Protein AF-A0A6V7M3C0-F1 (afdb_monomer_lite)

pLDDT: mean 81.12, std 9.9, range [46.75, 91.62]

Secondary structure (DSSP, 8-state):
-----------GGG---TT--TT---PPPP--SSPPPPTTEEEEE-SS-TT-EEEEEPPTTEEESSSS-EEEPPTTEEE-TTSSSEEEPP-----TTSHHHHHHHHHHH-

InterPro domains:
  IPR011500 GPCR, family 3, nine cysteines domain [PF07562] (29-79)
  IPR017979 GPCR, family 3, conserved site [PS00980] (51-73)
  IPR038550 GPCR, family 3, nine cysteines domain superfamily [G3DSA:2.10.50.30] (28-101)
  IPR050726 Metabotropic Glutamate Receptor [PTHR24060] (22-108)

Sequence (110 aa):
SDSGEPILHINSSLMKYRSQNELGRGFFPNSTCSSPCHLNQVKVREKADACCWRCRYCGHYQYKLDEHRCEDCPPGKKPSIDGKFCAPIDEEFIDYSSPWAVGTMAVASC

Radius of gyration: 27.31 Å; chains: 1; bounding box: 86×31×64 Å

Structure (mmCIF, N/CA/C/O backbone):
data_AF-A0A6V7M3C0-F1
#
_entry.id   AF-A0A6V7M3C0-F1
#
loop_
_atom_site.group_PDB
_atom_site.id
_atom_site.type_symbol
_atom_site.label_atom_id
_atom_site.label_alt_id
_atom_site.label_comp_id
_atom_site.label_asym_id
_atom_site.label_entity_id
_atom_site.label_seq_id
_atom_site.pdbx_PDB_ins_code
_atom_site.Cartn_x
_atom_site.Cartn_y
_atom_site.Cartn_z
_atom_site.occupancy
_atom_site.B_iso_or_equiv
_atom_site.auth_seq_id
_atom_site.auth_comp_id
_atom_site.auth_asym_id
_atom_site.auth_atom_id
_atom_site.pdbx_PDB_model_num
ATOM 1 N N . SER A 1 1 ? -42.464 16.793 10.640 1.00 46.75 1 SER A N 1
ATOM 2 C CA . SER A 1 1 ? -41.410 16.013 9.974 1.00 46.75 1 SER A CA 1
ATOM 3 C C . SER A 1 1 ? -40.285 15.816 10.961 1.00 46.75 1 SER A C 1
ATOM 5 O O . SER A 1 1 ? -39.550 16.755 11.222 1.00 46.75 1 SER A O 1
ATOM 7 N N . ASP A 1 2 ? -40.276 14.652 11.604 1.00 50.03 2 ASP A N 1
ATOM 8 C CA . ASP A 1 2 ? -39.362 14.265 12.680 1.00 50.03 2 ASP A CA 1
ATOM 9 C C . ASP A 1 2 ? -38.150 13.559 12.062 1.00 50.03 2 ASP A C 1
ATOM 11 O O . ASP A 1 2 ? -38.167 12.357 11.810 1.00 50.03 2 ASP A O 1
ATOM 15 N N . SER A 1 3 ? -37.128 14.326 11.697 1.00 61.50 3 SER A N 1
ATOM 16 C CA . SER A 1 3 ? -35.820 13.777 11.340 1.00 61.50 3 SER A CA 1
ATOM 17 C C . SER A 1 3 ? -35.015 13.627 12.628 1.00 61.50 3 SER A C 1
ATOM 19 O O . SER A 1 3 ? -34.172 14.464 12.946 1.00 61.50 3 SER A O 1
ATOM 21 N N . GLY A 1 4 ? -35.359 12.594 13.400 1.00 69.38 4 GLY A N 1
ATOM 22 C CA . GLY A 1 4 ? -34.686 12.212 14.637 1.00 69.38 4 GLY A CA 1
ATOM 23 C C . GLY A 1 4 ? -33.285 11.681 14.356 1.00 69.38 4 GLY A C 1
ATOM 24 O O . GLY A 1 4 ? -33.080 10.478 14.203 1.00 69.38 4 GLY A O 1
ATOM 25 N N . GLU A 1 5 ? -32.315 12.583 14.264 1.00 70.81 5 GLU A N 1
ATOM 26 C CA . GLU A 1 5 ? -30.904 12.221 14.247 1.00 70.81 5 GLU A CA 1
ATOM 27 C C . GLU A 1 5 ? -30.506 11.770 15.665 1.00 70.81 5 GLU A C 1
ATOM 29 O O . GLU A 1 5 ? -30.804 12.474 16.636 1.00 70.81 5 GLU A O 1
ATOM 34 N N . PRO A 1 6 ? -29.895 10.586 15.845 1.00 79.44 6 PRO A N 1
ATOM 35 C CA . PRO A 1 6 ? -29.528 10.111 17.171 1.00 79.44 6 PRO A CA 1
ATOM 36 C C . PRO A 1 6 ? -28.409 10.988 17.745 1.00 79.44 6 PRO A C 1
ATOM 38 O O . PRO A 1 6 ? -27.250 10.894 17.341 1.00 79.44 6 PRO A O 1
ATOM 41 N N . ILE A 1 7 ? -28.755 11.843 18.709 1.00 81.12 7 ILE A N 1
ATOM 42 C CA . ILE A 1 7 ? -27.795 12.722 19.380 1.00 81.12 7 ILE A CA 1
ATOM 43 C C . ILE A 1 7 ? -27.074 11.926 20.472 1.00 8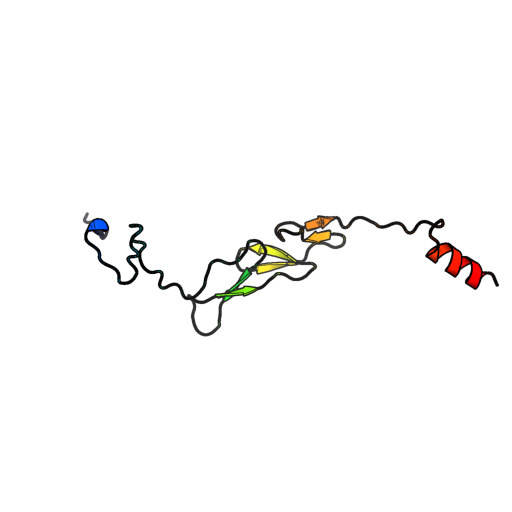1.12 7 ILE A C 1
ATOM 45 O O . ILE A 1 7 ? -27.664 11.540 21.483 1.00 81.12 7 ILE A O 1
ATOM 49 N N . LEU A 1 8 ? -25.777 11.683 20.277 1.00 83.75 8 LEU A N 1
ATOM 50 C CA . LEU A 1 8 ? -24.927 11.034 21.273 1.00 83.75 8 LEU A CA 1
ATOM 51 C C . LEU A 1 8 ? -24.334 12.080 22.229 1.00 83.75 8 LEU A C 1
ATOM 53 O O . LEU A 1 8 ? -23.362 12.759 21.902 1.00 83.75 8 LEU A O 1
ATOM 57 N N . HIS A 1 9 ? -24.887 12.178 23.439 1.00 84.94 9 HIS A N 1
ATOM 58 C CA . HIS A 1 9 ? -24.331 13.007 24.511 1.00 84.94 9 HIS A CA 1
ATOM 59 C C . HIS A 1 9 ? -23.359 12.197 25.373 1.00 84.94 9 HIS A C 1
ATOM 61 O O . HIS A 1 9 ? -23.773 11.414 26.227 1.00 84.94 9 HIS A O 1
ATOM 67 N N . ILE A 1 10 ? -22.056 12.397 25.163 1.00 82.31 10 ILE A N 1
ATOM 68 C CA . ILE A 1 10 ? -20.997 11.706 25.904 1.00 82.31 10 ILE A CA 1
ATOM 69 C C . ILE A 1 10 ? -20.081 12.710 26.612 1.00 82.31 10 ILE A C 1
ATOM 71 O O . ILE A 1 10 ? -19.476 13.574 25.982 1.00 82.31 10 ILE A O 1
ATOM 75 N N . ASN A 1 11 ? -19.980 12.613 27.942 1.00 81.75 11 ASN A N 1
ATOM 76 C CA . ASN A 1 11 ? -19.061 13.434 28.734 1.00 81.75 11 ASN A CA 1
ATOM 77 C C . ASN A 1 11 ? -17.767 12.652 28.986 1.00 81.75 11 ASN A C 1
ATOM 79 O O . ASN A 1 11 ? -17.685 11.836 29.904 1.00 81.75 11 ASN A O 1
ATOM 83 N N . SER A 1 12 ? -16.760 12.897 28.150 1.00 77.00 12 SER A N 1
ATOM 84 C CA . SER A 1 12 ? -15.470 12.200 28.173 1.00 77.00 12 SER A CA 1
ATOM 85 C C . SER A 1 12 ? -14.667 12.423 29.459 1.00 77.00 12 SER A C 1
ATOM 87 O O . SER A 1 12 ? -13.900 11.545 29.847 1.00 77.00 12 SER A O 1
ATOM 89 N N . SER A 1 13 ? -14.875 13.541 30.160 1.00 75.56 13 SER A N 1
ATOM 90 C CA . SER A 1 13 ? -14.178 13.874 31.412 1.00 75.56 13 SER A CA 1
ATOM 91 C C . SER A 1 13 ? -14.657 13.056 32.616 1.00 75.56 13 SER A C 1
ATOM 93 O O . SER A 1 13 ? -13.941 12.941 33.607 1.00 75.56 13 SER A O 1
ATOM 95 N N . LEU A 1 14 ? -15.861 12.477 32.544 1.00 78.38 14 LEU A N 1
ATOM 96 C CA . LEU A 1 14 ? -16.417 11.602 33.585 1.00 78.38 14 LEU A CA 1
ATOM 97 C C . LEU A 1 14 ? -16.078 10.120 33.360 1.00 78.38 14 LEU A C 1
ATOM 99 O O . LEU A 1 14 ? -16.345 9.283 34.225 1.00 78.38 14 LEU A O 1
ATOM 103 N N . MET A 1 15 ? -15.496 9.780 32.210 1.00 75.81 15 MET A N 1
ATOM 104 C CA . MET A 1 15 ? -15.194 8.401 31.846 1.00 75.81 15 MET A CA 1
ATOM 105 C C . MET A 1 15 ? -13.865 7.953 32.443 1.00 75.81 15 MET A C 1
ATOM 107 O O . MET A 1 15 ? -12.829 8.597 32.279 1.00 75.81 15 MET A O 1
ATOM 111 N N . LYS A 1 16 ? -13.894 6.809 33.131 1.00 75.62 16 LYS A N 1
ATOM 112 C CA . LYS A 1 16 ? -12.709 6.181 33.716 1.00 75.62 16 LYS A CA 1
ATOM 113 C C . LYS A 1 16 ? -12.362 4.926 32.929 1.00 75.62 16 LYS A C 1
ATOM 115 O O . LYS A 1 16 ? -13.199 4.044 32.765 1.00 75.62 16 LYS A O 1
ATOM 120 N N . TYR A 1 17 ? -11.115 4.837 32.481 1.00 77.06 17 TYR A N 1
ATOM 121 C CA . TYR A 1 17 ? -10.573 3.664 31.799 1.00 77.06 17 TYR A CA 1
ATOM 122 C C . TYR A 1 17 ? -9.451 3.055 32.629 1.00 77.06 17 TYR A C 1
ATOM 124 O O . TYR A 1 17 ? -8.780 3.749 33.389 1.00 77.06 17 TYR A O 1
ATOM 132 N N . ARG A 1 18 ? -9.217 1.753 32.444 1.00 73.06 18 ARG A N 1
ATOM 133 C CA . ARG A 1 18 ? -8.175 1.012 33.168 1.00 73.06 18 ARG A CA 1
ATOM 134 C C . ARG A 1 18 ? -6.754 1.521 32.882 1.00 73.06 18 ARG A C 1
ATOM 136 O O . ARG A 1 18 ? -5.900 1.413 33.748 1.00 73.06 18 ARG A O 1
ATOM 143 N N . SER A 1 19 ? -6.509 2.070 31.691 1.00 66.44 19 SER A N 1
ATOM 144 C CA . SER A 1 19 ? -5.196 2.555 31.229 1.00 66.44 19 SER A CA 1
ATOM 145 C C . SER A 1 19 ? -4.957 4.044 31.538 1.00 66.44 19 SER A C 1
ATOM 147 O O . SER A 1 19 ? -4.388 4.767 30.719 1.00 66.44 19 SER A O 1
ATOM 149 N N . GLN A 1 20 ? -5.440 4.545 32.677 1.00 64.81 20 GLN A N 1
ATOM 150 C CA . GLN A 1 20 ? -5.059 5.882 33.130 1.00 64.81 20 GLN A CA 1
ATOM 151 C C . GLN A 1 20 ? -3.657 5.818 33.737 1.00 64.81 20 GLN A C 1
ATOM 153 O O . GLN A 1 20 ? -3.476 5.337 34.849 1.00 64.81 20 GLN A O 1
ATOM 158 N N . ASN A 1 21 ? -2.668 6.300 32.989 1.00 60.28 21 ASN A N 1
ATOM 159 C CA . ASN A 1 21 ? -1.329 6.543 33.512 1.00 60.28 21 ASN A CA 1
ATOM 160 C C . ASN A 1 21 ? -1.300 7.959 34.118 1.00 60.28 21 ASN A C 1
ATOM 162 O O . ASN A 1 21 ? -1.975 8.858 33.610 1.00 60.28 21 ASN A O 1
ATOM 166 N N . GLU A 1 22 ? -0.461 8.162 35.135 1.00 55.81 22 GLU A N 1
ATOM 167 C CA . GLU A 1 22 ? -0.249 9.378 35.957 1.00 55.81 22 GLU A CA 1
ATOM 168 C C . GLU A 1 22 ? 0.038 10.698 35.180 1.00 55.81 22 GLU A C 1
ATOM 170 O O . GLU A 1 22 ? 0.277 11.740 35.782 1.00 55.81 22 GLU A O 1
ATOM 175 N N . LEU A 1 23 ? 0.027 10.685 33.839 1.00 57.38 23 LEU A N 1
ATOM 176 C CA . LEU A 1 23 ? 0.266 11.830 32.943 1.00 57.38 23 LEU A CA 1
ATOM 177 C C . LEU A 1 23 ? -0.992 12.343 32.211 1.00 57.38 23 LEU A C 1
ATOM 179 O O . LEU A 1 23 ? -0.888 13.116 31.257 1.00 57.38 23 LEU A O 1
ATOM 183 N N . GLY A 1 24 ? -2.190 11.931 32.636 1.00 49.75 24 GLY A N 1
ATOM 184 C CA . GLY A 1 24 ? -3.425 12.673 32.347 1.00 49.75 24 GLY A CA 1
ATOM 185 C C . GLY A 1 24 ? -3.893 12.712 30.887 1.00 49.75 24 GLY A C 1
ATOM 186 O O . GLY A 1 24 ? -4.769 13.508 30.559 1.00 49.75 24 GLY A O 1
ATOM 187 N N . ARG A 1 25 ? -3.385 11.856 29.992 1.00 54.19 25 ARG A N 1
ATOM 188 C CA . ARG A 1 25 ? -4.015 11.648 28.676 1.00 54.19 25 ARG A CA 1
ATOM 189 C C . ARG A 1 25 ? -4.893 10.402 28.699 1.00 54.19 25 ARG A C 1
ATOM 191 O O . ARG A 1 25 ? -4.461 9.310 28.347 1.00 54.19 25 ARG A O 1
ATOM 198 N N . GLY A 1 26 ? -6.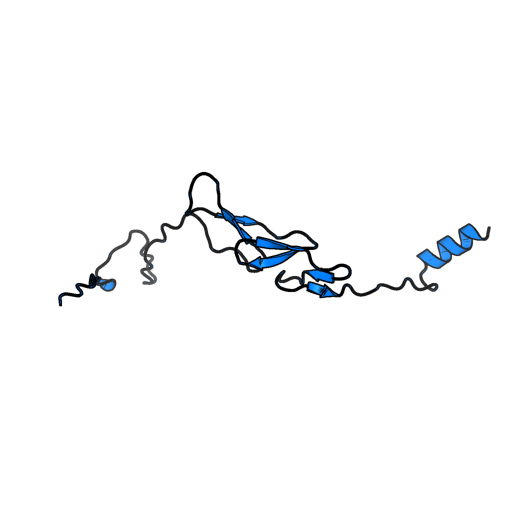141 10.596 29.124 1.00 58.78 26 GLY A N 1
ATOM 199 C CA . GLY A 1 26 ? -7.218 9.613 29.019 1.00 58.78 26 GLY A CA 1
ATOM 200 C C . GLY A 1 26 ? -7.630 9.405 27.564 1.00 58.78 26 GLY A C 1
ATOM 201 O O . GLY A 1 26 ? -8.582 10.020 27.095 1.00 58.78 26 GLY A O 1
ATOM 202 N N . PHE A 1 27 ? -6.900 8.560 26.838 1.00 66.19 27 PHE A N 1
ATOM 203 C CA . PHE A 1 27 ? -7.331 8.100 25.521 1.00 66.19 27 PHE A CA 1
ATOM 204 C C . PHE A 1 27 ? -8.339 6.957 25.673 1.00 66.19 27 PHE A C 1
ATOM 206 O O . PHE A 1 27 ? -8.164 6.073 26.515 1.00 66.19 27 PHE A O 1
ATOM 213 N N . PHE A 1 28 ? -9.393 6.973 24.853 1.00 75.56 28 PHE A N 1
ATOM 214 C CA . PHE A 1 28 ? -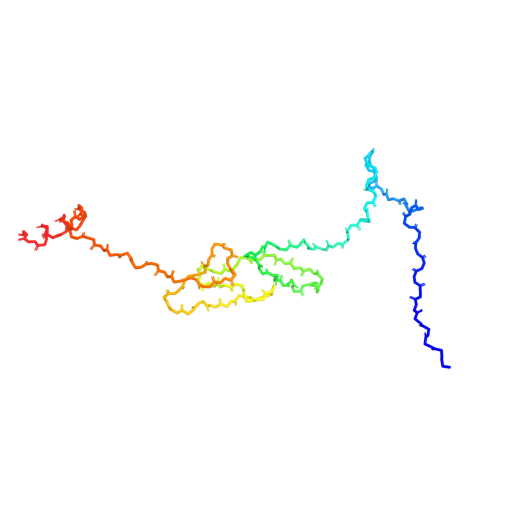10.309 5.840 24.736 1.00 75.56 28 PHE A CA 1
ATOM 215 C C . PHE A 1 28 ? -9.510 4.599 24.295 1.00 75.56 28 PHE A C 1
ATOM 217 O O . PHE A 1 28 ? -8.703 4.718 23.365 1.00 75.56 28 PHE A O 1
ATOM 224 N N . PRO A 1 29 ? -9.687 3.431 24.940 1.00 77.31 29 PRO A N 1
ATOM 225 C CA . PRO A 1 29 ? -8.960 2.227 24.556 1.00 77.31 29 PRO A CA 1
ATOM 226 C C . PRO A 1 29 ? -9.318 1.847 23.118 1.00 77.31 29 PRO A C 1
ATOM 228 O O . PRO A 1 29 ? -10.492 1.703 22.782 1.00 77.31 29 PRO A O 1
ATOM 231 N N . ASN A 1 30 ? -8.316 1.679 22.255 1.00 77.44 30 ASN A N 1
ATOM 232 C CA . ASN A 1 30 ? -8.575 1.222 20.897 1.00 77.44 30 ASN A CA 1
ATOM 233 C C . ASN A 1 30 ? -8.913 -0.279 20.910 1.00 77.44 30 ASN A C 1
ATOM 235 O O . ASN A 1 30 ? -8.187 -1.096 21.465 1.00 77.44 30 ASN A O 1
ATOM 239 N N . SER A 1 31 ? -10.018 -0.653 20.273 1.00 83.62 31 SER A N 1
ATOM 240 C CA . SER A 1 31 ? -10.425 -2.051 20.064 1.00 83.62 31 SER A CA 1
ATOM 241 C C . SER A 1 31 ? -10.190 -2.505 18.618 1.00 83.62 31 SER A C 1
ATOM 243 O O . SER A 1 31 ? -10.883 -3.380 18.103 1.00 83.62 31 SER A O 1
ATOM 245 N N . THR A 1 32 ? -9.230 -1.886 17.928 1.00 84.69 32 THR A N 1
ATOM 246 C CA . THR A 1 32 ? -8.947 -2.171 16.519 1.00 84.69 32 THR A CA 1
ATOM 247 C C . THR A 1 32 ? -8.102 -3.436 16.381 1.00 84.69 32 THR A C 1
ATOM 249 O O . THR A 1 32 ? -7.043 -3.541 16.992 1.00 84.69 32 THR A O 1
ATOM 252 N N . CYS A 1 33 ? -8.536 -4.362 15.523 1.00 87.56 33 CYS A N 1
ATOM 253 C CA . CYS A 1 33 ? -7.807 -5.600 15.216 1.00 87.56 33 CYS A CA 1
ATOM 254 C C . CYS A 1 33 ? -6.431 -5.346 14.578 1.00 87.56 33 CYS A C 1
ATOM 256 O O . CYS A 1 33 ? -5.466 -6.064 14.832 1.00 87.56 33 CYS A O 1
ATOM 258 N N . SER A 1 34 ? -6.340 -4.312 13.739 1.00 88.50 34 SER A N 1
ATOM 259 C CA . SER A 1 34 ? -5.184 -4.067 12.883 1.00 88.50 34 SER A CA 1
ATOM 260 C C . SER A 1 34 ? -4.737 -2.613 12.953 1.00 88.50 34 SER A C 1
ATOM 262 O O . SER A 1 34 ? -5.542 -1.685 12.881 1.00 88.50 34 SER A O 1
ATOM 264 N N . SER A 1 35 ? -3.430 -2.410 13.068 1.00 87.62 35 SER A N 1
ATOM 265 C CA . SER A 1 35 ? -2.822 -1.080 13.072 1.00 87.62 35 SER A CA 1
ATOM 266 C C . SER A 1 35 ? -2.803 -0.454 11.668 1.00 87.62 35 SER A C 1
ATOM 268 O O . SER A 1 35 ? -2.859 -1.172 10.660 1.00 87.62 35 SER A O 1
ATOM 270 N N . PRO A 1 36 ? -2.718 0.886 11.562 1.00 87.88 36 PRO A N 1
ATOM 271 C CA . PRO A 1 36 ? -2.497 1.549 10.280 1.00 87.88 36 PRO A CA 1
ATOM 272 C C . PRO A 1 36 ? -1.175 1.083 9.651 1.00 87.88 36 PRO A C 1
ATOM 274 O O . PRO A 1 36 ? -0.159 0.966 10.335 1.00 87.88 36 PRO A O 1
ATOM 277 N N . CYS A 1 37 ? -1.197 0.805 8.347 1.00 88.19 37 CYS A N 1
ATOM 278 C CA . CYS A 1 37 ? -0.021 0.341 7.612 1.00 88.19 37 CYS A CA 1
ATOM 279 C C . CYS A 1 37 ? 0.943 1.489 7.290 1.00 88.19 37 CYS A C 1
ATOM 281 O O . CYS A 1 37 ? 0.538 2.650 7.195 1.00 88.19 37 CYS A O 1
ATOM 283 N N . HIS A 1 38 ? 2.216 1.163 7.055 1.00 85.56 38 HIS A N 1
ATOM 284 C CA . HIS A 1 38 ? 3.185 2.154 6.587 1.00 85.56 38 HIS A CA 1
ATOM 285 C C . HIS A 1 38 ? 2.854 2.662 5.174 1.00 85.56 38 HIS A C 1
ATOM 287 O O . HIS A 1 38 ? 2.104 2.045 4.414 1.00 85.56 38 HIS A O 1
ATOM 293 N N . LEU A 1 39 ? 3.448 3.801 4.805 1.00 79.50 39 LEU A N 1
ATOM 294 C CA . LEU A 1 39 ? 3.188 4.475 3.529 1.00 79.50 39 LEU A CA 1
ATOM 295 C C . LEU A 1 39 ? 3.378 3.547 2.316 1.00 79.50 39 LEU A C 1
ATOM 297 O O . LEU A 1 39 ? 2.509 3.541 1.447 1.00 79.50 39 LEU A O 1
ATOM 301 N N . ASN A 1 40 ? 4.422 2.710 2.327 1.00 81.31 40 ASN A N 1
ATOM 302 C CA . ASN A 1 40 ? 4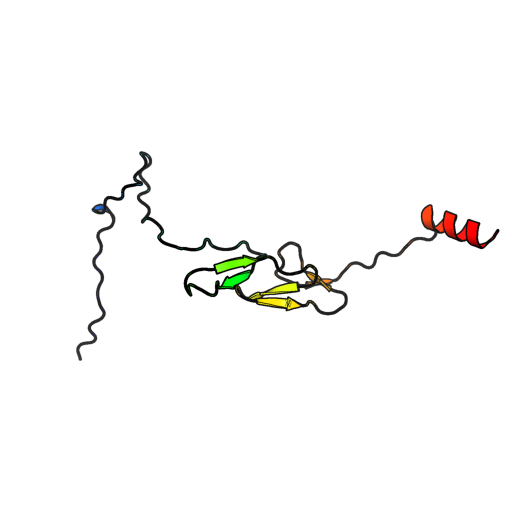.768 1.746 1.272 1.00 81.31 40 ASN A CA 1
ATOM 303 C C . ASN A 1 40 ? 4.176 0.331 1.503 1.00 81.31 40 ASN A C 1
ATOM 305 O O . ASN A 1 40 ? 4.760 -0.691 1.150 1.00 81.31 40 ASN A O 1
ATOM 309 N N . GLN A 1 41 ? 3.036 0.242 2.186 1.00 89.44 41 GLN A N 1
ATOM 310 C CA . GLN A 1 41 ? 2.343 -1.023 2.433 1.00 89.44 41 GLN A CA 1
ATOM 311 C C . GLN A 1 41 ? 0.874 -0.924 2.022 1.00 89.44 41 GLN A C 1
ATOM 313 O O . GLN A 1 41 ? 0.251 0.142 2.111 1.00 89.44 41 GLN A O 1
ATOM 318 N N . VAL A 1 42 ? 0.316 -2.060 1.609 1.00 90.25 42 V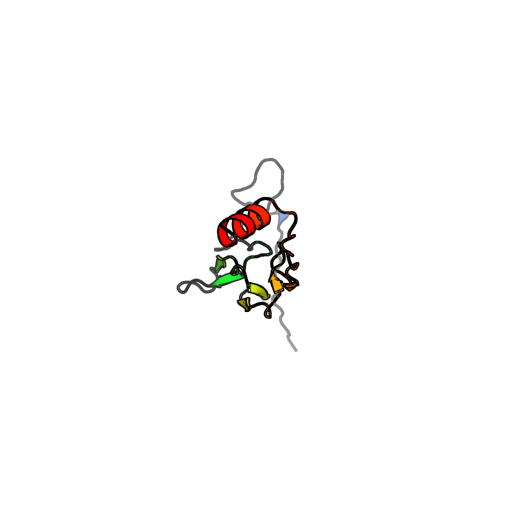AL A N 1
ATOM 319 C CA . VAL A 1 42 ? -1.105 -2.242 1.306 1.00 90.25 42 VAL A CA 1
ATOM 320 C C . VAL A 1 42 ? -1.787 -3.086 2.376 1.00 90.25 42 VAL A C 1
ATOM 322 O O . VAL A 1 42 ? -1.190 -4.002 2.949 1.00 90.25 42 VAL A O 1
ATOM 325 N N . LYS A 1 43 ? -3.056 -2.777 2.631 1.00 91.44 43 LYS A N 1
ATOM 326 C CA . LYS A 1 43 ? -3.954 -3.520 3.509 1.00 91.44 43 LYS A CA 1
ATOM 327 C C . LYS A 1 43 ? -4.480 -4.746 2.774 1.00 91.44 43 LYS A C 1
ATOM 329 O O . LYS A 1 43 ? -5.262 -4.636 1.831 1.00 91.44 43 LYS A O 1
ATOM 334 N N . VAL A 1 44 ? -4.082 -5.922 3.236 1.00 89.19 44 VAL A N 1
ATOM 335 C CA . VAL A 1 44 ? -4.587 -7.207 2.756 1.00 89.19 44 VAL A CA 1
ATOM 336 C C . VAL A 1 44 ? -5.588 -7.730 3.777 1.00 89.19 44 VAL A C 1
ATOM 338 O O . VAL A 1 44 ? -5.212 -8.039 4.906 1.00 89.19 44 VAL A O 1
ATOM 341 N N . ARG A 1 45 ? -6.867 -7.805 3.398 1.00 86.50 45 ARG A N 1
ATOM 342 C CA . ARG A 1 45 ? -7.924 -8.333 4.274 1.00 86.50 45 ARG A CA 1
ATOM 343 C C . ARG A 1 45 ? -7.690 -9.810 4.568 1.00 86.50 45 ARG A C 1
ATOM 345 O O . ARG A 1 45 ? -7.350 -10.580 3.667 1.00 86.50 45 ARG A O 1
ATOM 352 N N . GLU A 1 46 ? -7.890 -10.201 5.818 1.00 80.62 46 GLU A N 1
ATOM 353 C CA . GLU A 1 46 ? -7.885 -11.608 6.204 1.00 80.62 46 GLU A CA 1
ATOM 354 C C . GLU A 1 46 ? -9.244 -12.241 5.870 1.00 80.62 46 GLU A C 1
ATOM 356 O O . GLU A 1 46 ? -10.273 -11.572 5.892 1.00 80.62 46 GLU A O 1
ATOM 361 N N . LYS A 1 47 ? -9.268 -13.531 5.516 1.00 76.50 47 LYS A N 1
ATOM 362 C CA . LYS A 1 47 ? -10.506 -14.199 5.071 1.00 76.50 47 LYS A CA 1
ATOM 363 C C . LYS A 1 47 ? -11.538 -14.390 6.191 1.00 76.50 47 LYS A C 1
ATOM 365 O O . LYS A 1 47 ? -12.700 -14.614 5.879 1.00 76.50 47 LYS A O 1
ATOM 370 N N . ALA A 1 48 ? -11.111 -14.348 7.454 1.00 78.31 48 ALA A N 1
ATOM 371 C CA . ALA A 1 48 ? -11.964 -14.630 8.606 1.00 78.31 48 ALA A CA 1
ATOM 372 C C . ALA A 1 48 ? -12.792 -13.412 9.051 1.00 78.31 48 ALA A C 1
ATOM 374 O O . ALA A 1 48 ? -13.988 -13.554 9.272 1.00 78.31 48 ALA A O 1
ATOM 375 N N . ASP A 1 49 ? -12.184 -12.221 9.108 1.00 81.75 49 ASP A N 1
ATOM 376 C CA . ASP A 1 49 ? -12.808 -11.014 9.657 1.00 81.75 49 ASP A CA 1
ATOM 377 C C . ASP A 1 49 ? -12.648 -9.813 8.722 1.00 81.75 49 ASP A C 1
ATOM 379 O O . ASP A 1 49 ? -11.538 -9.437 8.343 1.00 81.75 49 ASP A O 1
ATOM 383 N N . ALA A 1 50 ? -13.758 -9.140 8.405 1.00 81.38 50 ALA A N 1
ATOM 384 C CA . ALA A 1 50 ? -13.752 -7.972 7.519 1.00 81.38 50 ALA A CA 1
ATOM 385 C C . ALA A 1 50 ? -13.026 -6.749 8.117 1.00 81.38 50 ALA A C 1
ATOM 387 O O . ALA A 1 50 ? -12.519 -5.908 7.374 1.00 81.38 50 ALA A O 1
ATOM 388 N N . CYS A 1 51 ? -12.971 -6.656 9.449 1.00 85.06 51 CYS A N 1
ATOM 389 C CA . CYS A 1 51 ? -12.321 -5.569 10.185 1.00 85.06 51 CYS A CA 1
ATOM 390 C C . CYS A 1 51 ? -10.805 -5.769 10.344 1.00 85.06 51 CYS A C 1
ATOM 392 O O . CYS A 1 51 ? -10.116 -4.836 10.753 1.00 85.06 51 CYS A O 1
ATOM 394 N N . CYS A 1 52 ? -10.292 -6.966 10.050 1.00 89.69 52 CYS A N 1
ATOM 395 C CA . CYS A 1 52 ? -8.886 -7.308 10.215 1.00 89.69 52 CYS A CA 1
ATOM 396 C C . CYS A 1 52 ? -8.152 -7.257 8.868 1.00 89.69 52 CYS A C 1
ATOM 398 O O . CYS A 1 52 ? -8.569 -7.844 7.864 1.00 89.69 52 CYS A O 1
ATOM 400 N N . TRP A 1 53 ? -7.016 -6.567 8.848 1.00 90.81 53 TRP A N 1
ATOM 401 C CA . TRP A 1 53 ? -6.094 -6.534 7.719 1.00 90.81 53 TRP A CA 1
ATOM 402 C C . TRP A 1 53 ? -4.655 -6.774 8.168 1.00 90.81 53 TRP A C 1
ATOM 404 O O . TRP A 1 53 ? -4.231 -6.401 9.261 1.00 90.81 53 TRP A O 1
ATOM 414 N N . ARG A 1 54 ? -3.861 -7.356 7.272 1.00 90.88 54 ARG A N 1
ATOM 415 C CA . ARG A 1 54 ? -2.408 -7.434 7.402 1.00 90.88 54 ARG A CA 1
ATOM 416 C C . ARG A 1 54 ? -1.750 -6.490 6.418 1.00 90.88 54 ARG A C 1
ATOM 418 O O . ARG A 1 54 ? -2.211 -6.321 5.291 1.00 90.88 54 ARG A O 1
ATOM 425 N N . CYS A 1 55 ? -0.663 -5.874 6.852 1.00 91.62 55 CYS A N 1
ATOM 426 C CA . CYS A 1 55 ? 0.099 -4.983 6.003 1.00 91.62 55 CYS A CA 1
ATOM 427 C C . CYS A 1 55 ? 1.117 -5.783 5.195 1.00 91.62 55 CYS A C 1
ATOM 429 O O . CYS A 1 55 ? 1.886 -6.568 5.751 1.00 91.62 55 CYS A O 1
ATOM 431 N N . ARG A 1 56 ? 1.120 -5.583 3.879 1.00 90.56 56 ARG A N 1
ATOM 432 C CA . ARG A 1 56 ? 2.059 -6.229 2.960 1.00 90.56 56 ARG A CA 1
ATOM 433 C C . ARG A 1 56 ? 2.755 -5.174 2.114 1.00 90.56 56 ARG A C 1
ATOM 435 O O . ARG A 1 56 ? 2.105 -4.247 1.643 1.00 90.56 56 ARG A O 1
ATOM 442 N N . TYR A 1 57 ? 4.055 -5.330 1.898 1.00 88.25 57 TYR A N 1
ATOM 443 C CA . TYR A 1 57 ? 4.794 -4.499 0.950 1.00 88.25 57 TYR A CA 1
ATOM 444 C C . TYR A 1 57 ? 4.401 -4.825 -0.495 1.00 88.25 57 TYR A C 1
ATOM 446 O O . TYR A 1 57 ? 4.055 -5.969 -0.809 1.00 88.25 57 TYR A O 1
ATOM 454 N N . CYS A 1 58 ? 4.440 -3.817 -1.364 1.00 87.19 58 CYS A N 1
ATOM 455 C CA . CYS A 1 58 ? 4.363 -4.039 -2.806 1.00 87.19 58 CYS A CA 1
ATOM 456 C C . CYS A 1 58 ? 5.670 -4.669 -3.321 1.00 87.19 58 CYS A C 1
ATOM 458 O O . CYS A 1 58 ? 6.710 -4.582 -2.665 1.00 87.19 58 CYS A O 1
ATOM 460 N N . GLY A 1 59 ? 5.608 -5.354 -4.467 1.00 86.75 59 GLY A N 1
ATOM 461 C CA . GLY A 1 59 ? 6.789 -5.950 -5.094 1.00 86.75 59 GLY A CA 1
ATOM 462 C C . GLY A 1 59 ? 7.809 -4.910 -5.576 1.00 86.75 59 GLY A C 1
ATOM 463 O O . GLY A 1 59 ? 7.510 -3.724 -5.677 1.00 86.75 59 GLY A O 1
ATOM 464 N N . HIS A 1 60 ? 9.011 -5.365 -5.940 1.00 85.38 60 HIS A N 1
ATOM 465 C CA . HIS A 1 60 ? 10.117 -4.492 -6.370 1.00 85.38 60 HIS A CA 1
ATOM 466 C C . HIS A 1 60 ? 9.830 -3.644 -7.615 1.00 85.38 60 HIS A C 1
ATOM 468 O O . HIS A 1 60 ? 10.484 -2.627 -7.807 1.00 85.38 60 HIS A O 1
ATOM 474 N N . TYR A 1 61 ? 8.868 -4.049 -8.445 1.00 87.31 61 TYR A N 1
ATOM 475 C CA . TYR A 1 61 ? 8.448 -3.333 -9.655 1.00 87.31 61 TYR A CA 1
ATOM 476 C C . TYR A 1 61 ? 7.031 -2.769 -9.535 1.00 87.31 61 TYR A C 1
ATOM 478 O O . TYR A 1 61 ? 6.450 -2.342 -10.526 1.00 87.31 61 TYR A O 1
ATOM 486 N N . GLN A 1 62 ? 6.469 -2.776 -8.326 1.00 89.19 62 GLN A N 1
ATOM 487 C CA . GLN A 1 62 ? 5.096 -2.375 -8.070 1.00 89.19 62 GLN A CA 1
ATOM 488 C C . GLN A 1 62 ? 5.047 -1.137 -7.193 1.00 89.19 62 GLN A C 1
ATOM 490 O O . GLN A 1 62 ? 5.763 -1.035 -6.198 1.00 89.19 62 GLN A O 1
ATOM 495 N N . TYR A 1 63 ? 4.151 -0.219 -7.531 1.00 89.19 63 TYR A N 1
ATOM 496 C CA . TYR A 1 63 ? 3.838 0.936 -6.706 1.00 89.19 63 TYR A CA 1
ATOM 497 C C . TYR A 1 63 ? 2.452 0.782 -6.079 1.00 89.19 63 TYR A C 1
ATOM 499 O O . TYR A 1 63 ? 1.597 0.009 -6.522 1.00 89.19 63 TYR A O 1
ATOM 507 N N . LYS A 1 64 ? 2.237 1.515 -4.995 1.00 90.19 64 LYS A N 1
ATOM 508 C CA . LYS A 1 64 ? 0.965 1.588 -4.295 1.00 90.19 64 LYS A CA 1
ATOM 509 C C . LYS A 1 64 ? 0.045 2.558 -5.030 1.00 90.19 64 LYS A C 1
ATOM 511 O O . LYS A 1 64 ? 0.217 3.769 -4.912 1.00 90.19 64 LYS A O 1
ATOM 516 N N . LEU A 1 65 ? -0.937 2.015 -5.746 1.00 86.12 65 LEU A N 1
ATOM 517 C CA . LEU A 1 65 ? -2.013 2.808 -6.339 1.00 86.12 65 LEU A CA 1
ATOM 518 C C . LEU A 1 65 ? -3.013 3.237 -5.259 1.00 86.12 65 LEU A C 1
ATOM 520 O O . LEU A 1 65 ? -3.319 4.414 -5.113 1.00 86.12 65 LEU A O 1
ATOM 524 N N . ASP A 1 66 ? -3.457 2.265 -4.461 1.00 86.00 66 ASP A N 1
ATOM 525 C CA . ASP A 1 66 ? -4.483 2.433 -3.438 1.00 86.00 66 ASP A CA 1
ATOM 526 C C . ASP A 1 66 ? -4.034 1.838 -2.106 1.00 86.00 66 ASP A C 1
ATOM 528 O O . ASP A 1 66 ? -3.066 1.085 -2.003 1.00 86.00 66 ASP A O 1
ATOM 532 N N . GLU A 1 67 ? -4.801 2.088 -1.047 1.00 86.44 67 GLU A N 1
ATOM 533 C CA . GLU A 1 67 ? -4.522 1.489 0.258 1.00 86.44 67 GLU A CA 1
ATOM 534 C C . GLU A 1 67 ? -4.667 -0.046 0.279 1.00 86.44 67 GLU A C 1
ATOM 536 O O . GLU A 1 67 ? -4.154 -0.691 1.187 1.00 86.44 67 GLU A O 1
ATOM 541 N N . HIS A 1 68 ? -5.312 -0.644 -0.727 1.00 87.69 68 HIS A N 1
ATOM 542 C CA . HIS A 1 68 ? -5.613 -2.080 -0.778 1.00 87.69 68 HIS A CA 1
ATOM 543 C C . HIS A 1 68 ? -4.941 -2.819 -1.945 1.00 87.69 68 HIS A C 1
ATOM 545 O O . HIS A 1 68 ? -5.008 -4.048 -2.005 1.00 87.69 68 HIS A O 1
ATOM 551 N N . ARG A 1 69 ? -4.331 -2.104 -2.901 1.00 88.19 69 ARG A N 1
ATOM 552 C CA . ARG A 1 69 ? -3.851 -2.688 -4.162 1.00 88.19 69 ARG A CA 1
ATOM 553 C C . ARG A 1 69 ? -2.509 -2.097 -4.587 1.00 88.19 69 ARG A C 1
ATOM 555 O O . ARG A 1 69 ? -2.289 -0.895 -4.472 1.00 88.19 69 ARG A O 1
ATOM 562 N N . CYS A 1 70 ? -1.648 -2.973 -5.098 1.00 90.81 70 CYS A N 1
ATOM 563 C CA . CYS A 1 70 ? -0.409 -2.615 -5.783 1.00 90.81 70 CYS A CA 1
ATOM 564 C C . CYS A 1 70 ? -0.617 -2.761 -7.295 1.00 90.81 70 CYS A C 1
ATOM 566 O O . CYS A 1 70 ? -1.384 -3.630 -7.721 1.00 90.81 70 CYS A O 1
ATOM 568 N N . GLU A 1 71 ? 0.081 -1.946 -8.074 1.00 90.56 71 GLU A N 1
ATOM 569 C CA . GLU A 1 71 ? 0.073 -1.974 -9.536 1.00 90.56 71 GLU A CA 1
ATOM 570 C C . GLU A 1 71 ? 1.509 -1.986 -10.065 1.00 90.56 71 GLU A C 1
ATOM 572 O O . GLU A 1 71 ? 2.414 -1.453 -9.421 1.00 90.56 71 GLU A O 1
ATOM 577 N N . ASP A 1 72 ? 1.730 -2.637 -11.206 1.00 91.25 72 ASP A N 1
ATOM 578 C CA . ASP A 1 72 ? 3.048 -2.737 -11.830 1.00 91.25 72 ASP A CA 1
ATOM 579 C C . ASP A 1 72 ? 3.442 -1.413 -12.503 1.00 91.25 72 ASP A C 1
ATOM 581 O O . ASP A 1 72 ? 2.642 -0.762 -13.176 1.00 91.25 72 ASP A O 1
ATOM 585 N N . CYS A 1 73 ? 4.699 -1.008 -12.330 1.00 89.75 73 CYS A N 1
ATOM 586 C CA . CYS A 1 73 ? 5.253 0.131 -13.048 1.00 89.75 73 CYS A CA 1
ATOM 587 C C . CYS A 1 73 ? 5.416 -0.192 -14.545 1.00 89.75 73 CYS A C 1
ATOM 589 O O . CYS A 1 73 ? 5.699 -1.337 -14.910 1.00 89.75 73 CYS A O 1
ATOM 591 N N . PRO A 1 74 ? 5.306 0.816 -15.432 1.00 90.56 74 PRO A N 1
ATOM 592 C CA . PRO A 1 74 ? 5.613 0.635 -16.845 1.00 90.56 74 PRO A CA 1
ATOM 593 C C . PRO A 1 74 ? 7.088 0.237 -17.043 1.00 90.56 74 PRO A C 1
ATOM 595 O O . PRO A 1 74 ? 7.939 0.581 -16.213 1.00 90.56 74 PRO A O 1
ATOM 598 N N . PRO A 1 75 ? 7.411 -0.452 -18.152 1.00 86.69 75 PRO A N 1
ATOM 599 C CA . PRO A 1 75 ? 8.770 -0.907 -18.430 1.00 86.69 75 PRO A CA 1
ATOM 600 C C . PRO A 1 75 ? 9.762 0.265 -18.436 1.00 86.69 75 PRO A C 1
ATOM 602 O O . PRO A 1 75 ? 9.455 1.353 -18.923 1.00 86.69 75 PRO A O 1
ATOM 605 N N . GLY A 1 76 ? 10.948 0.045 -17.861 1.00 85.12 76 GLY A N 1
ATOM 606 C CA . GLY A 1 76 ? 11.984 1.075 -17.696 1.00 85.12 76 GLY A CA 1
ATOM 607 C C . GLY A 1 76 ? 11.811 1.980 -16.468 1.00 85.12 76 GLY A C 1
ATOM 608 O O . GLY A 1 76 ? 12.605 2.898 -16.266 1.00 85.12 76 GLY A O 1
ATOM 609 N N . LYS A 1 77 ? 10.799 1.740 -15.621 1.00 87.56 77 LYS A N 1
ATOM 610 C CA . LYS A 1 77 ? 10.596 2.477 -14.365 1.00 87.56 77 LYS A CA 1
ATOM 611 C C . LYS A 1 77 ? 10.576 1.544 -13.155 1.00 87.56 77 LYS A C 1
ATOM 613 O O . LYS A 1 77 ? 10.068 0.429 -13.226 1.00 87.56 77 LYS A O 1
ATOM 618 N N . LYS A 1 78 ? 11.100 2.025 -12.026 1.00 89.56 78 LYS A N 1
ATOM 619 C CA . LYS A 1 78 ? 11.063 1.359 -10.718 1.00 89.56 78 LYS A CA 1
ATOM 620 C C . LYS A 1 78 ? 10.261 2.190 -9.713 1.00 89.56 78 LYS A C 1
ATOM 622 O O . LYS A 1 78 ? 10.249 3.419 -9.816 1.00 89.56 78 LYS A O 1
ATOM 627 N N . PRO A 1 79 ? 9.592 1.570 -8.733 1.00 89.81 79 PRO A N 1
ATOM 628 C CA . PRO A 1 79 ? 8.971 2.311 -7.648 1.00 89.81 79 PRO A CA 1
ATOM 629 C C . PRO A 1 79 ? 10.027 3.106 -6.867 1.00 89.81 79 PRO A C 1
ATOM 631 O O . PRO A 1 79 ? 11.148 2.647 -6.641 1.00 89.81 79 PRO A O 1
ATOM 634 N N . SER A 1 80 ? 9.652 4.315 -6.456 1.00 85.00 80 SER A N 1
ATOM 635 C CA . SER A 1 80 ? 10.430 5.128 -5.521 1.00 85.00 80 SER A CA 1
ATOM 636 C C . SER A 1 80 ? 10.549 4.438 -4.155 1.00 85.00 80 SER A C 1
ATOM 638 O O . SER A 1 80 ? 9.790 3.518 -3.849 1.00 85.00 80 SER A O 1
ATOM 640 N N . ILE A 1 81 ? 11.454 4.908 -3.292 1.00 80.62 81 ILE A N 1
ATOM 641 C CA . ILE A 1 81 ? 11.637 4.371 -1.932 1.00 80.62 81 ILE A CA 1
ATOM 642 C C . ILE A 1 81 ? 10.352 4.446 -1.092 1.00 80.62 81 ILE A C 1
ATOM 644 O O . ILE A 1 81 ? 10.041 3.543 -0.313 1.00 80.62 81 ILE A O 1
ATOM 648 N N . ASP A 1 82 ? 9.549 5.481 -1.336 1.00 78.31 82 ASP A N 1
ATOM 649 C CA . ASP A 1 82 ? 8.240 5.668 -0.710 1.00 78.31 82 ASP A CA 1
ATOM 650 C C . ASP A 1 82 ? 7.155 4.758 -1.305 1.00 78.31 82 ASP A C 1
ATOM 652 O O . ASP A 1 82 ? 6.050 4.680 -0.767 1.00 78.31 82 ASP A O 1
ATOM 656 N N . GLY A 1 83 ? 7.442 4.105 -2.437 1.00 79.50 83 GLY A N 1
ATOM 657 C CA . GLY A 1 83 ? 6.554 3.192 -3.158 1.00 79.50 83 GLY A CA 1
ATOM 658 C C . GLY A 1 83 ? 5.282 3.823 -3.713 1.00 79.50 83 GLY A C 1
ATOM 659 O O . GLY A 1 83 ? 4.360 3.104 -4.079 1.00 79.50 83 GLY A O 1
ATOM 660 N N . LYS A 1 84 ? 5.201 5.158 -3.760 1.00 81.44 84 LYS A N 1
ATOM 661 C CA . LYS A 1 84 ? 4.011 5.897 -4.219 1.00 81.44 84 LYS A CA 1
ATOM 662 C C . LYS A 1 84 ? 4.005 6.204 -5.713 1.00 81.44 84 LYS A C 1
ATOM 664 O O . LYS A 1 84 ? 2.943 6.404 -6.285 1.00 81.44 84 LYS A O 1
ATOM 669 N N . PHE A 1 85 ? 5.178 6.299 -6.331 1.00 84.06 85 PHE A N 1
ATOM 670 C CA . PHE A 1 85 ? 5.319 6.691 -7.731 1.00 84.06 85 PHE A CA 1
ATOM 671 C C . PHE A 1 85 ? 6.411 5.876 -8.418 1.00 84.06 85 PHE A C 1
ATOM 673 O O . PHE A 1 85 ? 7.349 5.412 -7.766 1.00 84.06 85 PHE A O 1
ATOM 680 N N . CYS A 1 86 ? 6.292 5.731 -9.736 1.00 88.75 86 CYS A N 1
ATOM 681 C CA . CYS A 1 86 ? 7.300 5.093 -10.575 1.00 88.75 86 CYS A CA 1
ATOM 682 C C . CYS A 1 86 ? 8.313 6.138 -11.059 1.00 88.75 86 CYS A C 1
ATOM 684 O O . CYS A 1 86 ? 7.960 7.056 -11.801 1.00 88.75 86 CYS A O 1
ATOM 686 N N . ALA A 1 87 ? 9.569 5.981 -10.657 1.00 88.62 87 ALA A N 1
ATOM 687 C CA . ALA A 1 87 ? 10.702 6.760 -11.137 1.00 88.62 87 ALA A CA 1
ATOM 688 C C . ALA A 1 87 ? 11.405 6.023 -12.294 1.00 88.62 87 ALA A C 1
ATOM 690 O O . ALA A 1 87 ? 11.421 4.789 -12.298 1.00 88.62 87 ALA A O 1
ATOM 691 N N . PRO A 1 88 ? 11.975 6.730 -13.285 1.00 86.69 88 PRO A N 1
ATOM 692 C CA . PRO A 1 88 ? 12.818 6.094 -14.295 1.00 86.69 88 PRO A CA 1
ATOM 693 C C . PRO A 1 88 ? 14.034 5.425 -13.642 1.00 86.69 88 PRO A C 1
ATOM 695 O O . PRO A 1 88 ? 14.529 5.878 -12.610 1.00 86.69 88 PRO A O 1
ATOM 698 N N . ILE A 1 89 ? 14.467 4.303 -14.211 1.00 85.81 89 ILE A N 1
ATOM 699 C CA . ILE A 1 89 ? 15.715 3.650 -13.816 1.00 85.81 89 ILE A CA 1
ATOM 700 C C . ILE A 1 89 ? 16.842 4.364 -14.558 1.00 85.81 89 ILE A C 1
ATOM 702 O O . ILE A 1 89 ? 16.774 4.477 -15.779 1.00 85.81 89 ILE A O 1
ATOM 706 N N . ASP A 1 90 ? 17.851 4.842 -13.832 1.00 81.75 90 ASP A N 1
ATOM 707 C CA . ASP A 1 90 ? 19.027 5.440 -14.458 1.00 81.75 90 ASP A CA 1
ATOM 708 C C . ASP A 1 90 ? 19.795 4.374 -15.247 1.00 81.75 90 ASP A C 1
ATOM 710 O O . ASP A 1 90 ? 20.055 3.275 -14.749 1.00 81.75 90 ASP A O 1
ATOM 714 N N . GLU A 1 91 ? 20.128 4.697 -16.493 1.00 74.06 91 GLU A N 1
ATOM 715 C CA . GLU A 1 91 ? 20.916 3.832 -17.365 1.00 74.06 91 GLU A CA 1
ATOM 716 C C . GLU A 1 91 ? 22.381 3.881 -16.920 1.00 74.06 91 GLU A C 1
ATOM 718 O O . GLU A 1 91 ? 23.048 4.912 -17.024 1.00 74.06 91 GLU A O 1
ATOM 723 N N . GLU A 1 92 ? 22.890 2.763 -16.402 1.00 75.62 92 GLU A N 1
ATOM 724 C CA . GLU A 1 92 ? 24.308 2.629 -16.085 1.00 75.62 92 GLU A CA 1
ATOM 725 C C . GLU A 1 92 ? 25.062 2.202 -17.345 1.00 75.62 92 GLU A C 1
ATOM 727 O O . GLU A 1 92 ? 24.927 1.076 -17.831 1.00 75.62 92 GLU A O 1
ATOM 732 N N . PHE A 1 93 ? 25.852 3.124 -17.895 1.00 76.25 93 PHE A N 1
ATOM 733 C CA . PHE A 1 93 ? 26.762 2.811 -18.985 1.00 76.25 93 PHE A CA 1
ATOM 734 C C . PHE A 1 93 ? 28.050 2.250 -18.415 1.00 76.25 93 PHE A C 1
ATOM 736 O O . PHE A 1 93 ? 28.724 2.852 -17.581 1.00 76.25 93 PHE A O 1
ATOM 743 N N . ILE A 1 94 ? 28.391 1.076 -18.913 1.00 74.50 94 ILE A N 1
ATOM 744 C CA . ILE A 1 94 ? 29.638 0.418 -18.609 1.00 74.50 94 ILE A CA 1
ATOM 745 C C . ILE A 1 94 ? 30.745 1.134 -19.400 1.00 74.50 94 ILE A C 1
ATOM 747 O O . ILE A 1 94 ? 30.742 1.154 -20.631 1.00 74.50 94 ILE A O 1
ATOM 751 N N . ASP A 1 95 ? 31.662 1.792 -18.695 1.00 80.50 95 ASP A N 1
ATOM 752 C CA . ASP A 1 95 ? 32.781 2.471 -19.345 1.00 80.50 95 ASP A CA 1
ATOM 753 C C . ASP A 1 95 ? 33.869 1.455 -19.734 1.00 80.50 95 ASP A C 1
ATOM 755 O O . ASP A 1 95 ? 34.218 0.558 -18.956 1.00 80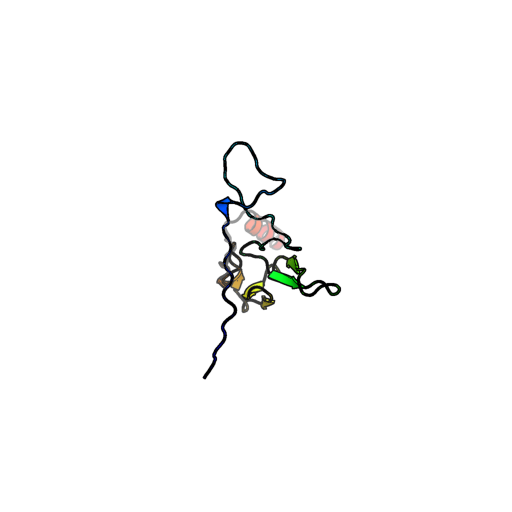.50 95 ASP A O 1
ATOM 759 N N . TYR A 1 96 ? 34.443 1.616 -20.926 1.00 77.31 96 TYR A N 1
ATOM 760 C CA . TYR A 1 96 ? 35.557 0.803 -21.424 1.00 77.31 96 TYR A CA 1
ATOM 761 C C . TYR A 1 96 ? 36.818 0.968 -20.573 1.00 77.31 96 TYR A C 1
ATOM 763 O O . TYR A 1 96 ? 37.670 0.082 -20.560 1.00 77.31 96 TYR A O 1
ATOM 771 N N . SER A 1 97 ? 36.931 2.086 -19.848 1.00 77.19 97 SER A N 1
ATOM 772 C CA . SER A 1 97 ? 38.024 2.333 -18.905 1.00 77.19 97 SER A CA 1
ATOM 773 C C . SER A 1 97 ? 37.943 1.476 -17.638 1.00 77.19 97 SER A C 1
ATOM 775 O O . SER A 1 97 ? 38.899 1.411 -16.862 1.00 77.19 97 SER A O 1
ATOM 777 N N . SER A 1 98 ? 36.809 0.812 -17.404 1.00 82.38 98 SER A N 1
ATOM 778 C CA . SER A 1 98 ? 36.625 0.040 -16.189 1.00 82.38 98 SER A CA 1
ATOM 779 C C . SER A 1 98 ? 37.550 -1.193 -16.164 1.00 82.38 98 SER A C 1
ATOM 781 O O . SER A 1 98 ? 37.673 -1.912 -17.161 1.00 82.38 98 SER A O 1
ATOM 783 N N . PRO A 1 99 ? 38.193 -1.502 -15.022 1.00 82.88 99 PRO A N 1
ATOM 784 C CA . PRO A 1 99 ? 39.127 -2.628 -14.926 1.00 82.88 99 PRO A CA 1
ATOM 785 C C . PRO A 1 99 ? 38.507 -3.977 -15.308 1.00 82.88 99 PRO A C 1
ATOM 787 O O . PRO A 1 99 ? 39.188 -4.853 -15.841 1.00 82.88 99 PRO A O 1
ATOM 790 N N . TRP A 1 100 ? 37.205 -4.138 -15.056 1.00 84.69 100 TRP A N 1
ATOM 791 C CA . TRP A 1 100 ? 36.466 -5.351 -15.395 1.00 84.69 100 TRP A CA 1
ATOM 792 C C . TRP A 1 100 ? 36.208 -5.449 -16.919 1.00 84.69 100 TRP A C 1
ATOM 794 O O . TRP A 1 100 ? 36.305 -6.546 -17.476 1.00 84.69 100 TRP A O 1
ATOM 804 N N . ALA A 1 101 ? 35.991 -4.327 -17.625 1.00 85.75 101 ALA A N 1
ATOM 805 C CA . ALA A 1 101 ? 35.905 -4.304 -19.089 1.00 85.75 101 ALA A CA 1
ATOM 806 C C . ALA A 1 101 ? 37.263 -4.608 -19.728 1.00 85.75 101 ALA A C 1
ATOM 808 O O . ALA A 1 101 ? 37.361 -5.457 -20.609 1.00 85.75 101 ALA A O 1
ATOM 809 N N . VAL A 1 102 ? 38.335 -3.965 -19.254 1.00 84.69 102 VAL A N 1
ATOM 810 C CA . VAL A 1 102 ? 39.689 -4.177 -19.794 1.00 84.69 102 VAL A CA 1
ATOM 811 C C . VAL A 1 102 ? 40.125 -5.633 -19.634 1.00 84.69 102 VAL A C 1
ATOM 813 O O . VAL A 1 102 ? 40.658 -6.219 -20.576 1.00 84.69 102 VAL A O 1
ATOM 816 N N . GLY A 1 103 ? 39.847 -6.242 -18.476 1.00 86.88 103 GLY A N 1
ATOM 817 C CA . GLY A 1 103 ? 40.162 -7.648 -18.231 1.00 86.88 103 GLY A CA 1
ATOM 818 C C . GLY A 1 103 ? 39.476 -8.595 -19.219 1.00 86.88 103 GLY A C 1
ATOM 819 O O . GLY A 1 103 ? 40.126 -9.473 -19.782 1.00 86.88 103 GLY A O 1
ATOM 820 N N . THR A 1 104 ? 38.180 -8.400 -19.476 1.00 87.69 104 THR A N 1
ATOM 821 C CA . THR A 1 104 ? 37.426 -9.250 -20.416 1.00 87.69 104 THR A CA 1
ATOM 822 C C . THR A 1 104 ? 37.860 -9.049 -21.868 1.00 87.69 104 THR A C 1
ATOM 824 O O . THR A 1 104 ? 38.027 -10.033 -22.587 1.00 87.69 104 THR A O 1
ATOM 827 N N . MET A 1 105 ? 38.121 -7.806 -22.288 1.00 87.50 105 MET A N 1
ATOM 828 C CA . MET A 1 105 ? 38.633 -7.504 -23.631 1.00 87.50 105 MET A CA 1
ATOM 829 C C . MET A 1 105 ? 40.011 -8.129 -23.877 1.00 87.50 105 MET A C 1
ATOM 831 O O . MET A 1 105 ? 40.231 -8.723 -24.929 1.00 87.50 105 MET A O 1
ATOM 835 N N . ALA A 1 106 ? 40.922 -8.039 -22.902 1.00 87.56 106 ALA A N 1
ATOM 836 C CA . ALA A 1 106 ? 42.256 -8.622 -23.013 1.00 87.56 106 ALA A CA 1
ATOM 837 C C . ALA A 1 106 ? 42.199 -10.152 -23.152 1.00 87.56 106 ALA A C 1
ATOM 839 O O . ALA A 1 106 ? 42.849 -10.710 -24.034 1.00 87.56 106 ALA A O 1
ATOM 840 N N . VAL A 1 107 ? 41.373 -10.825 -22.340 1.00 90.50 107 VAL A N 1
ATOM 841 C CA . VAL A 1 107 ? 41.178 -12.284 -22.424 1.00 90.50 107 VAL A CA 1
ATOM 842 C C . VAL A 1 107 ? 40.572 -12.699 -23.764 1.00 90.50 107 VAL A C 1
ATOM 844 O O . VAL A 1 107 ? 40.971 -13.720 -24.302 1.00 90.50 107 VAL A O 1
ATOM 847 N N . ALA A 1 108 ? 39.644 -11.918 -24.321 1.00 87.88 108 ALA A N 1
ATOM 848 C CA . ALA A 1 108 ? 39.044 -12.218 -25.621 1.00 87.88 108 ALA A CA 1
ATOM 849 C C . ALA A 1 108 ? 40.015 -12.041 -26.807 1.00 87.88 108 ALA A C 1
ATOM 851 O O . ALA A 1 108 ? 39.754 -12.575 -27.883 1.00 87.88 108 ALA A O 1
ATOM 852 N N . SER A 1 109 ? 41.092 -11.266 -26.632 1.00 87.38 109 SER A N 1
ATOM 853 C CA . SER A 1 109 ? 42.082 -10.974 -27.680 1.00 87.38 109 SER A CA 1
ATOM 854 C C . SER A 1 109 ? 43.293 -11.916 -27.710 1.00 87.38 109 SER A C 1
ATOM 856 O O . SER A 1 109 ? 44.007 -11.932 -28.714 1.00 87.38 109 SER A O 1
ATOM 858 N N . CYS A 1 110 ? 43.532 -12.656 -26.624 1.00 75.69 110 CYS A N 1
ATOM 859 C CA . CYS A 1 110 ? 44.579 -13.677 -26.512 1.00 75.69 110 CYS A CA 1
ATOM 860 C C . CYS A 1 110 ? 44.094 -15.028 -27.048 1.00 75.69 110 CYS A C 1
ATOM 862 O O . CYS A 1 110 ? 44.931 -15.734 -27.654 1.00 75.69 110 CYS A O 1
#

Organism: NCBI:txid1563983

Foldseek 3Di:
DDPDDPDDDDDQVPDDDPPDDPPPPPDDDDPQQDDDEALQWAWDDDPPDRRDTDTDGDDFQWADPDNHDIDGDDPQWTQDPSRHDTDGDDDDDDDCPDPVNVVVVVVVVD